Protein AF-A0A6V7J6J2-F1 (afdb_monomer)

pLDDT: mean 89.76, std 9.38, range [43.56, 97.06]

Radius of gyration: 15.54 Å; Cα contacts (8 Å, |Δi|>4): 167; chains: 1; bounding box: 40×32×41 Å

Solvent-accessible surface area (backbone atoms only — not comparable to full-atom values): 7229 Å² total; per-residue (Å²): 129,56,68,69,54,19,49,52,26,46,78,71,67,36,53,72,59,14,46,52,42,28,53,53,40,28,54,78,37,55,82,46,56,70,38,52,50,53,34,28,70,73,69,47,54,42,70,58,54,46,49,45,31,58,76,53,45,95,63,74,87,56,64,65,55,59,42,48,44,49,18,51,36,25,48,64,70,67,36,23,68,61,15,39,60,41,48,53,62,45,50,71,36,83,90,46,39,90,36,52,67,61,32,42,55,43,14,54,27,26,45,78,60,69,38,56,70,60,12,51,56,27,28,55,52,24,26,70,74,43,74,86,42,90,91,72

Secondary structure (DSSP, 8-state):
--HHHHHHHHHTT-HHHHHHHHHHHHHH-TT-HHHHHHHHHTT--HHHHHHHHHTT------HHHHHHHHHHHHHHTT-HHHHHHHHHHHHTSTTTTT-HHHHHHHHHHHHHHT-HHHHHHHHHHHHHH-TT-TT-

Nearest PDB structures (foldseek):
  6q6g-assembly1_Z  TM=9.490E-01  e=2.145E-07  Homo sapiens
  5l9u-assembly1_X  TM=9.204E-01  e=7.342E-07  Homo sapiens
  5l9t-assembly1_Y  TM=9.174E-01  e=6.989E-07  Homo sapiens
  5a31-assembly1_Y  TM=9.077E-01  e=8.939E-07  Homo sapiens
  2ho1-assembly1_A  TM=5.481E-01  e=2.281E-01  Pseudomonas aeruginosa PAO1

Organism: NCBI:txid1563983

Structure (mmCIF, N/CA/C/O backbone):
data_AF-A0A6V7J6J2-F1
#
_entry.id   AF-A0A6V7J6J2-F1
#
loop_
_atom_site.group_PDB
_atom_site.id
_atom_site.type_symbol
_atom_site.label_atom_id
_atom_site.label_alt_id
_atom_site.label_comp_id
_atom_site.label_asym_id
_atom_site.label_entity_id
_atom_site.label_seq_id
_atom_site.pdbx_PDB_ins_code
_atom_site.Cartn_x
_atom_site.Cartn_y
_atom_site.Cartn_z
_atom_site.occupancy
_atom_site.B_iso_or_equiv
_atom_site.auth_seq_id
_atom_site.auth_comp_id
_atom_site.auth_asym_id
_atom_site.auth_atom_id
_atom_site.pdbx_PDB_model_num
ATOM 1 N N . VAL A 1 1 ? -8.543 -7.457 20.682 1.00 57.56 1 VAL A N 1
ATOM 2 C CA . VAL A 1 1 ? -8.079 -6.529 19.625 1.00 57.56 1 VAL A CA 1
ATOM 3 C C . VAL A 1 1 ? -8.631 -7.039 18.307 1.00 57.56 1 VAL A C 1
ATOM 5 O O . VAL A 1 1 ? -8.227 -8.104 17.857 1.00 57.56 1 VAL A O 1
ATOM 8 N N . ASN A 1 2 ? -9.664 -6.386 17.770 1.00 81.12 2 ASN A N 1
ATOM 9 C CA . ASN A 1 2 ? -10.590 -7.037 16.837 1.00 81.12 2 ASN A CA 1
ATOM 10 C C . ASN A 1 2 ? -10.369 -6.569 15.394 1.00 81.12 2 ASN A C 1
ATOM 12 O O . ASN A 1 2 ? -11.189 -5.834 14.851 1.00 81.12 2 ASN A O 1
ATOM 16 N N . MET A 1 3 ? -9.296 -7.043 14.754 1.00 92.94 3 MET A N 1
ATOM 17 C CA . MET A 1 3 ? -9.082 -6.859 13.308 1.00 92.94 3 MET A CA 1
ATOM 18 C C . MET A 1 3 ? -10.338 -7.225 12.496 1.00 92.94 3 MET A C 1
ATOM 20 O O . MET A 1 3 ? -10.764 -6.480 11.620 1.00 92.94 3 MET A O 1
ATOM 24 N N . ALA A 1 4 ? -10.991 -8.339 12.844 1.00 93.69 4 ALA A N 1
ATOM 25 C CA . ALA A 1 4 ? -12.239 -8.762 12.210 1.00 93.69 4 ALA A CA 1
ATOM 26 C C . ALA A 1 4 ? -13.376 -7.734 12.367 1.00 93.69 4 ALA A C 1
ATOM 28 O O . ALA A 1 4 ? -14.138 -7.518 11.433 1.00 93.69 4 ALA A O 1
ATOM 29 N N . LEU A 1 5 ? -13.472 -7.066 13.520 1.00 93.81 5 LEU A N 1
ATOM 30 C CA . LEU A 1 5 ? -14.485 -6.035 13.752 1.00 93.81 5 LEU A CA 1
ATOM 31 C C . LEU A 1 5 ? -14.220 -4.790 12.897 1.00 93.81 5 LEU A C 1
ATOM 33 O O . LEU A 1 5 ? -15.161 -4.225 12.350 1.00 93.81 5 LEU A O 1
ATOM 37 N N . ALA A 1 6 ? -12.952 -4.395 12.744 1.00 94.38 6 ALA A N 1
ATOM 38 C CA . ALA A 1 6 ? -12.581 -3.281 11.875 1.00 94.38 6 ALA A CA 1
ATOM 39 C C . ALA A 1 6 ? -12.985 -3.547 10.415 1.00 94.38 6 ALA A C 1
ATOM 41 O O . ALA A 1 6 ? -13.590 -2.680 9.785 1.00 94.38 6 ALA A O 1
ATOM 42 N N . LYS A 1 7 ? -12.747 -4.771 9.921 1.00 94.88 7 LYS A N 1
ATOM 43 C CA . LYS A 1 7 ? -13.185 -5.212 8.587 1.00 94.88 7 LYS A CA 1
ATOM 44 C C . LYS A 1 7 ? -14.705 -5.196 8.440 1.00 94.88 7 LYS A C 1
ATOM 46 O O . LYS A 1 7 ? -15.207 -4.625 7.484 1.00 94.88 7 LYS A O 1
ATOM 51 N N . ILE A 1 8 ? -15.441 -5.722 9.423 1.00 96.12 8 ILE A N 1
ATOM 52 C CA . ILE A 1 8 ? -16.915 -5.692 9.413 1.00 96.12 8 ILE A CA 1
ATOM 53 C C . ILE A 1 8 ? -17.435 -4.251 9.346 1.00 96.12 8 ILE A C 1
ATOM 55 O O . ILE A 1 8 ? -18.346 -3.966 8.573 1.00 96.12 8 ILE A O 1
ATOM 59 N N . PHE A 1 9 ? -16.862 -3.328 10.123 1.00 96.25 9 PHE A N 1
ATOM 60 C CA . PHE A 1 9 ? -17.254 -1.922 10.051 1.00 96.25 9 PHE A CA 1
ATOM 61 C C . PHE A 1 9 ? -16.934 -1.298 8.695 1.00 96.25 9 PHE A C 1
ATOM 63 O O . PHE A 1 9 ? -17.746 -0.530 8.184 1.00 96.25 9 PHE A O 1
ATOM 70 N N . GLN A 1 10 ? -15.789 -1.629 8.103 1.00 95.25 10 GLN A N 1
ATOM 71 C CA . GLN A 1 10 ? -15.425 -1.149 6.775 1.00 95.25 10 GLN A CA 1
ATOM 72 C C . GLN A 1 10 ? -16.397 -1.669 5.705 1.00 95.25 10 GLN A C 1
ATOM 74 O O . GLN A 1 10 ? -16.910 -0.869 4.925 1.00 95.25 10 GLN A O 1
ATOM 79 N N . ASP A 1 11 ? -16.728 -2.961 5.728 1.00 95.00 11 ASP A N 1
ATOM 80 C CA . ASP A 1 11 ? -17.670 -3.589 4.791 1.00 95.00 11 ASP A CA 1
ATOM 81 C C . ASP A 1 11 ? -19.091 -3.019 4.922 1.00 95.00 11 ASP A C 1
ATOM 83 O O . ASP A 1 11 ? -19.822 -2.904 3.939 1.00 95.00 11 ASP A O 1
ATOM 87 N N . GLN A 1 12 ? -19.483 -2.616 6.133 1.00 96.06 12 GLN A N 1
ATOM 88 C CA . GLN A 1 12 ? -20.766 -1.959 6.403 1.00 96.06 12 GLN A CA 1
ATOM 89 C C . GLN A 1 12 ? -20.767 -0.453 6.080 1.00 96.06 12 GLN A C 1
ATOM 91 O O . GLN A 1 12 ? -21.775 0.216 6.308 1.00 96.06 12 GLN A O 1
ATOM 96 N N . GLY A 1 13 ? -19.658 0.110 5.586 1.00 93.69 13 GLY A N 1
ATOM 97 C CA . GLY A 1 13 ? -19.525 1.548 5.320 1.00 93.69 13 GLY A CA 1
ATOM 98 C C . GLY A 1 13 ? -19.455 2.413 6.586 1.00 93.69 13 GLY A C 1
ATOM 99 O O . GLY A 1 13 ? -19.597 3.634 6.529 1.00 93.69 13 GLY A O 1
ATOM 100 N N . MET A 1 14 ? -19.227 1.808 7.753 1.00 95.62 14 MET A N 1
ATOM 101 C CA . MET A 1 14 ? -19.066 2.497 9.032 1.00 95.62 14 MET A CA 1
ATOM 102 C C . MET A 1 14 ? -17.628 3.008 9.210 1.00 95.62 14 MET A C 1
ATOM 104 O O . MET A 1 14 ? -16.916 2.614 10.137 1.00 95.62 14 MET A O 1
ATOM 108 N N . GLU A 1 15 ? -17.201 3.920 8.335 1.00 95.19 15 GLU A N 1
ATOM 109 C CA . GLU A 1 15 ? -15.806 4.377 8.227 1.00 95.19 15 GLU A CA 1
ATOM 110 C C . GLU A 1 15 ? -15.220 4.874 9.555 1.00 95.19 15 GLU A C 1
ATOM 112 O O . GLU A 1 15 ? -14.114 4.495 9.932 1.00 95.19 15 GLU A O 1
ATOM 117 N N . ARG A 1 16 ? -15.968 5.683 10.319 1.00 96.25 16 ARG A N 1
ATOM 118 C CA . ARG A 1 16 ? -15.487 6.224 11.607 1.00 96.25 16 ARG A CA 1
ATOM 119 C C . ARG A 1 16 ? -15.184 5.120 12.620 1.00 96.25 16 ARG A C 1
ATOM 121 O O . ARG A 1 16 ? -14.172 5.185 13.322 1.00 96.25 16 ARG A O 1
ATOM 128 N N . SER A 1 17 ? -16.053 4.114 12.689 1.00 96.06 17 SER A N 1
ATOM 129 C CA . SER A 1 17 ? -15.883 2.966 13.581 1.00 96.06 17 SER A CA 1
ATOM 130 C C . SER A 1 17 ? -14.709 2.106 13.127 1.00 96.06 17 SER A C 1
ATOM 132 O O . SER A 1 17 ? -13.848 1.790 13.942 1.00 96.06 17 SER A O 1
ATOM 134 N N . ALA A 1 18 ? -14.610 1.828 11.823 1.00 96.56 18 ALA A N 1
ATOM 135 C CA . ALA A 1 18 ? -13.497 1.085 11.239 1.00 96.56 18 ALA A CA 1
ATOM 136 C C . ALA A 1 18 ? -12.146 1.764 11.513 1.00 96.56 18 ALA A C 1
ATOM 138 O O . ALA A 1 18 ? -11.238 1.123 12.038 1.00 96.56 18 ALA A O 1
ATOM 139 N N . ILE A 1 19 ? -12.030 3.077 11.262 1.00 96.62 19 ILE A N 1
ATOM 140 C CA . ILE A 1 19 ? -10.819 3.862 11.554 1.00 96.62 19 ILE A CA 1
ATOM 141 C C . ILE A 1 19 ? -10.448 3.744 13.034 1.00 96.62 19 ILE A C 1
ATOM 143 O O . ILE A 1 19 ? -9.282 3.543 13.368 1.00 96.62 19 ILE A O 1
ATOM 147 N N . THR A 1 20 ? -11.428 3.867 13.930 1.00 96.12 20 THR A N 1
ATOM 148 C CA . THR A 1 20 ? -11.180 3.805 15.377 1.00 96.12 20 THR A CA 1
ATOM 149 C C . THR A 1 20 ? -10.634 2.435 15.771 1.00 96.12 20 THR A C 1
ATOM 151 O O . THR A 1 20 ? -9.599 2.355 16.432 1.00 96.12 20 THR A O 1
ATOM 154 N N . THR A 1 21 ? -11.263 1.361 15.291 1.00 96.00 21 THR A N 1
ATOM 155 C CA . THR A 1 21 ? -10.847 -0.011 15.591 1.00 96.00 21 THR A CA 1
ATOM 156 C C . THR A 1 21 ? -9.491 -0.354 14.967 1.00 96.00 21 THR A C 1
ATOM 158 O O . THR A 1 21 ? -8.652 -0.940 15.646 1.00 96.00 21 THR A O 1
ATOM 161 N N . TYR A 1 22 ? -9.201 0.055 13.727 1.00 96.44 22 TYR A N 1
ATOM 162 C CA . TYR A 1 22 ? -7.877 -0.156 13.125 1.00 96.44 22 TYR A CA 1
ATOM 163 C C . TYR A 1 22 ? -6.765 0.591 13.875 1.00 96.44 22 TYR A C 1
ATOM 165 O O . TYR A 1 22 ? -5.682 0.040 14.076 1.00 96.44 22 TYR A O 1
ATOM 173 N N . LYS A 1 23 ? -7.024 1.819 14.348 1.00 95.00 23 LYS A N 1
ATOM 174 C CA . LYS A 1 23 ? -6.065 2.562 15.183 1.00 95.00 23 LYS A CA 1
ATOM 175 C C . LYS A 1 23 ? -5.758 1.830 16.486 1.00 95.00 23 LYS A C 1
ATOM 177 O O . LYS A 1 23 ? -4.609 1.817 16.908 1.00 95.00 23 LYS A O 1
ATOM 182 N N . GLU A 1 24 ? -6.758 1.227 17.126 1.00 93.81 24 GLU A N 1
ATOM 183 C CA . GLU A 1 24 ? -6.545 0.393 18.317 1.00 93.81 24 GLU A CA 1
ATOM 184 C C . GLU A 1 24 ? -5.691 -0.836 18.006 1.00 93.81 24 GLU A C 1
ATOM 186 O O . GLU A 1 24 ? -4.769 -1.134 18.761 1.00 93.81 24 GLU A O 1
ATOM 191 N N . VAL A 1 25 ? -5.927 -1.499 16.867 1.00 93.94 25 VAL A N 1
ATOM 192 C CA . VAL A 1 25 ? -5.103 -2.635 16.429 1.00 93.94 25 VAL A CA 1
ATOM 193 C C . VAL A 1 25 ? -3.636 -2.232 16.278 1.00 93.94 25 VAL A C 1
ATOM 195 O O . VAL A 1 25 ? -2.774 -2.943 16.786 1.00 93.94 25 VAL A O 1
ATOM 198 N N . LEU A 1 26 ? -3.345 -1.091 15.645 1.00 91.75 26 LEU A N 1
ATOM 199 C CA . LEU A 1 26 ? -1.963 -0.625 15.467 1.00 91.75 26 LEU A CA 1
ATOM 200 C C . LEU A 1 26 ? -1.282 -0.193 16.770 1.00 91.75 26 LEU A C 1
ATOM 202 O O . LEU A 1 26 ? -0.069 -0.333 16.878 1.00 91.75 26 LEU A O 1
ATOM 206 N N . ARG A 1 27 ? -2.029 0.317 17.759 1.00 89.94 27 ARG A N 1
ATOM 207 C CA . ARG A 1 27 ? -1.456 0.657 19.076 1.00 89.94 27 ARG A CA 1
ATOM 208 C C . ARG A 1 27 ? -0.998 -0.582 19.843 1.00 89.94 27 ARG A C 1
ATOM 210 O O . ARG A 1 27 ? -0.006 -0.512 20.555 1.00 89.94 27 ARG A O 1
ATOM 217 N N . GLU A 1 28 ? -1.727 -1.683 19.698 1.00 89.25 28 GLU A N 1
ATOM 218 C CA . GLU A 1 28 ? -1.431 -2.961 20.357 1.00 89.25 28 GLU A CA 1
ATOM 219 C C . GLU A 1 28 ? -0.401 -3.786 19.571 1.00 89.25 28 GLU A C 1
ATOM 221 O O . GLU A 1 28 ? 0.476 -4.424 20.148 1.00 89.25 28 GLU A O 1
ATOM 226 N N . CYS A 1 29 ? -0.490 -3.769 18.239 1.00 88.88 29 CYS A N 1
ATOM 227 C CA . CYS A 1 29 ? 0.405 -4.481 17.335 1.00 88.88 29 CYS A CA 1
ATOM 228 C C . CYS A 1 29 ? 0.826 -3.565 16.170 1.00 88.88 29 CYS A C 1
ATOM 230 O O . CYS A 1 29 ? 0.156 -3.533 15.132 1.00 88.88 29 CYS A O 1
ATOM 232 N N . PRO A 1 30 ? 1.967 -2.861 16.289 1.00 88.00 30 PRO A N 1
ATOM 233 C CA . PRO A 1 30 ? 2.434 -1.907 15.273 1.00 88.00 30 PRO A CA 1
ATOM 234 C C . PRO A 1 30 ? 2.751 -2.564 13.921 1.00 88.00 30 PRO A C 1
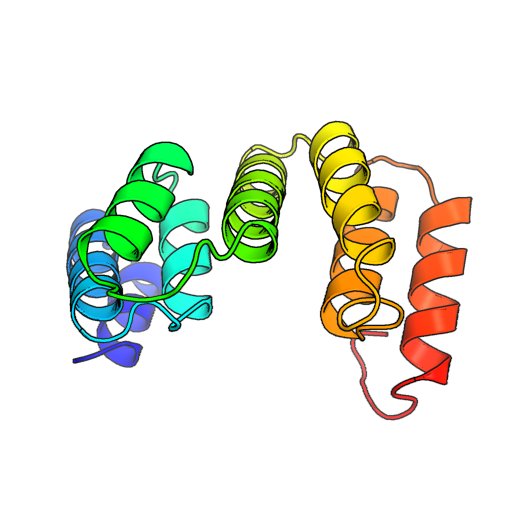ATOM 236 O O . PRO A 1 30 ? 2.749 -1.909 12.884 1.00 88.00 30 PRO A O 1
ATOM 239 N N . MET A 1 31 ? 3.001 -3.878 13.929 1.00 87.75 31 MET A N 1
ATOM 240 C CA . MET A 1 31 ? 3.318 -4.689 12.749 1.00 87.75 31 MET A CA 1
ATOM 241 C C . MET A 1 31 ? 2.081 -5.285 12.062 1.00 87.75 31 MET A C 1
ATOM 243 O O . MET A 1 31 ? 2.219 -6.074 11.127 1.00 87.75 31 MET A O 1
ATOM 247 N N . ALA A 1 32 ? 0.867 -4.929 12.492 1.00 92.50 32 ALA A N 1
ATOM 248 C CA . ALA A 1 32 ? -0.363 -5.323 11.814 1.00 92.50 32 ALA A CA 1
ATOM 249 C C . ALA A 1 32 ? -0.552 -4.515 10.513 1.00 92.50 32 ALA A C 1
ATOM 251 O O . ALA A 1 32 ? -1.409 -3.636 10.438 1.00 92.50 32 ALA A O 1
ATOM 252 N N . LEU A 1 33 ? 0.254 -4.811 9.484 1.00 91.94 33 LEU A N 1
ATOM 253 C CA . LEU A 1 33 ? 0.287 -4.063 8.215 1.00 91.94 33 LEU A CA 1
ATOM 254 C C . LEU A 1 33 ? -1.084 -3.979 7.535 1.00 91.94 33 LEU A C 1
ATOM 256 O O . LEU A 1 33 ? -1.442 -2.928 7.020 1.00 91.94 33 LEU A O 1
ATOM 260 N N . GLU A 1 34 ? -1.894 -5.031 7.637 1.00 94.00 34 GLU A N 1
ATOM 261 C CA . GLU A 1 34 ? -3.266 -5.039 7.121 1.00 94.00 34 GLU A CA 1
ATOM 262 C C . GLU A 1 34 ? -4.143 -3.933 7.746 1.00 94.00 34 GLU A C 1
ATOM 264 O O . GLU A 1 34 ? -4.986 -3.344 7.074 1.00 94.00 34 GLU A O 1
ATOM 269 N N . ALA A 1 35 ? -3.925 -3.584 9.021 1.00 95.25 35 ALA A N 1
ATOM 270 C 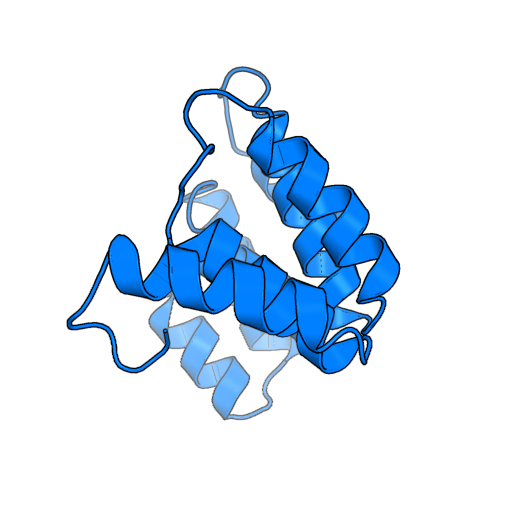CA . ALA A 1 35 ? -4.643 -2.481 9.662 1.00 95.25 35 ALA A CA 1
ATOM 271 C C . ALA A 1 35 ? -4.156 -1.123 9.143 1.00 95.25 35 ALA A C 1
ATOM 273 O O . ALA A 1 35 ? -4.950 -0.191 9.016 1.00 95.25 35 ALA A O 1
ATOM 274 N N . ALA A 1 36 ? -2.864 -1.008 8.821 1.00 95.12 36 ALA A N 1
ATOM 275 C CA . ALA A 1 36 ? -2.314 0.183 8.186 1.00 95.12 36 ALA A CA 1
ATOM 276 C C . ALA A 1 36 ? -2.902 0.380 6.779 1.00 95.12 36 ALA A C 1
ATOM 278 O O . ALA A 1 36 ? -3.337 1.486 6.465 1.00 95.12 36 ALA A O 1
ATOM 279 N N . GLU A 1 37 ? -3.003 -0.678 5.968 1.00 94.75 37 GLU A N 1
ATOM 280 C CA . GLU A 1 37 ? -3.678 -0.623 4.660 1.00 94.75 37 GLU A CA 1
ATOM 281 C C . GLU A 1 37 ? -5.152 -0.255 4.805 1.00 94.75 37 GLU A C 1
ATOM 283 O O . GLU A 1 37 ? -5.628 0.626 4.096 1.00 94.75 37 GLU A O 1
ATOM 288 N N . GLY A 1 38 ? -5.861 -0.855 5.767 1.00 95.56 38 GLY A N 1
ATOM 289 C CA . GLY A 1 38 ? -7.254 -0.514 6.061 1.00 95.56 38 GLY A CA 1
ATOM 290 C C . GLY A 1 38 ? -7.446 0.974 6.372 1.00 95.56 38 GLY A C 1
ATOM 291 O O . GLY A 1 38 ? -8.359 1.608 5.844 1.00 95.56 38 GLY A O 1
ATOM 292 N N . LEU A 1 39 ? -6.552 1.573 7.168 1.00 96.75 39 LEU A N 1
ATOM 293 C CA . LEU A 1 39 ? -6.575 3.013 7.451 1.00 96.75 39 LEU A CA 1
ATOM 294 C C . LEU A 1 39 ? -6.314 3.859 6.201 1.00 96.75 39 LEU A C 1
ATOM 296 O O . LEU A 1 39 ? -7.030 4.834 5.971 1.00 96.75 39 LEU A O 1
ATOM 300 N N . LEU A 1 40 ? -5.314 3.498 5.396 1.00 96.25 40 LEU A N 1
ATOM 301 C CA . LEU A 1 40 ? -4.994 4.218 4.161 1.00 96.25 40 LEU A CA 1
ATOM 302 C C . LEU A 1 40 ? -6.141 4.117 3.140 1.00 96.25 40 LEU A C 1
ATOM 304 O O . LEU A 1 40 ? -6.487 5.116 2.511 1.00 96.25 40 LEU A O 1
ATOM 308 N N . ALA A 1 41 ? -6.785 2.952 3.034 1.00 94.88 41 ALA A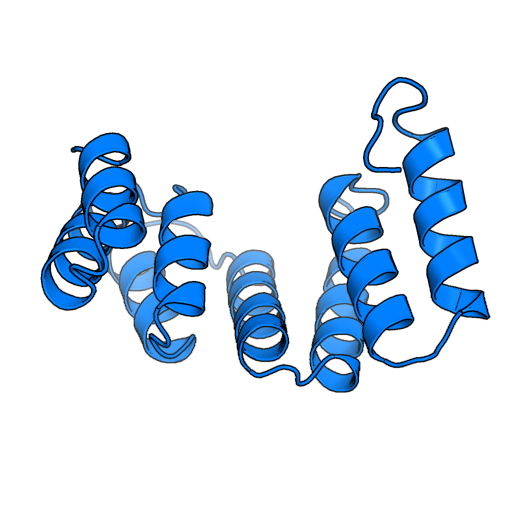 N 1
ATOM 309 C CA . ALA A 1 41 ? -7.963 2.727 2.196 1.00 94.88 41 ALA A CA 1
ATOM 310 C C . ALA A 1 41 ? -9.163 3.588 2.612 1.00 94.88 41 ALA A C 1
ATOM 312 O O . ALA A 1 41 ? -9.928 4.025 1.756 1.00 94.88 41 ALA A O 1
ATOM 313 N N . LEU A 1 42 ? -9.297 3.868 3.911 1.00 95.69 42 LEU A N 1
ATOM 314 C CA . LEU A 1 42 ? -10.302 4.769 4.483 1.00 95.69 42 LEU A CA 1
ATOM 315 C C . LEU A 1 42 ? -9.882 6.254 4.427 1.00 95.69 42 LEU A C 1
ATOM 317 O O . LEU A 1 42 ? -10.534 7.107 5.027 1.00 95.69 42 LEU A O 1
ATOM 321 N N . GLY A 1 43 ? -8.787 6.583 3.732 1.00 93.94 43 GLY A N 1
ATOM 322 C CA . GLY A 1 43 ? -8.333 7.958 3.505 1.00 93.94 43 GLY A CA 1
ATOM 323 C C . GLY A 1 43 ? -7.539 8.580 4.658 1.00 93.94 43 GLY A C 1
ATOM 324 O O . GLY A 1 43 ? -7.278 9.787 4.648 1.00 93.94 43 GLY A O 1
ATOM 325 N N . VAL A 1 44 ? -7.129 7.793 5.657 1.00 96.25 44 VAL A N 1
ATOM 326 C CA . VAL A 1 44 ? -6.239 8.280 6.719 1.00 96.25 44 VAL A CA 1
ATOM 327 C C . VAL A 1 44 ? -4.869 8.587 6.119 1.00 96.25 44 VAL A C 1
ATOM 329 O O . VAL A 1 44 ? -4.315 7.809 5.345 1.00 96.25 44 VAL A O 1
ATOM 332 N N . LYS A 1 45 ? -4.292 9.739 6.470 1.00 94.88 45 LYS A N 1
ATOM 333 C CA . LYS A 1 45 ? -3.016 10.182 5.893 1.00 94.88 45 LYS A CA 1
ATOM 334 C C . LYS A 1 45 ? -1.872 9.272 6.339 1.00 94.88 45 LYS A C 1
ATOM 336 O O . LYS A 1 45 ? -1.742 8.975 7.523 1.00 94.88 45 LYS A O 1
ATOM 341 N N . GLY A 1 46 ? -0.953 8.954 5.425 1.00 92.44 46 GLY A N 1
ATOM 342 C CA . GLY A 1 46 ? 0.224 8.130 5.736 1.00 92.44 46 GLY A CA 1
ATOM 343 C C . GLY A 1 46 ? 1.079 8.658 6.895 1.00 92.44 46 GLY A C 1
ATOM 344 O O . GLY A 1 46 ? 1.595 7.868 7.674 1.00 92.44 46 GLY A O 1
ATOM 345 N N . ILE A 1 47 ? 1.169 9.983 7.078 1.00 91.88 47 ILE A N 1
ATOM 346 C CA . ILE A 1 47 ? 1.874 10.599 8.222 1.00 91.88 47 ILE A CA 1
ATOM 347 C C . ILE A 1 47 ? 1.230 10.193 9.556 1.00 91.88 47 ILE A C 1
ATOM 349 O O . ILE A 1 47 ? 1.931 9.893 10.520 1.00 91.88 47 ILE A O 1
ATOM 353 N N . GLU A 1 48 ? -0.101 10.162 9.609 1.00 93.12 48 GLU A N 1
ATOM 354 C CA . GLU A 1 48 ? -0.845 9.770 10.803 1.00 93.12 48 GLU A CA 1
ATOM 355 C C . GLU A 1 48 ? -0.665 8.276 11.087 1.00 93.12 48 GLU A C 1
ATOM 357 O O . GLU A 1 48 ? -0.330 7.906 12.211 1.00 93.12 48 GLU A O 1
ATOM 362 N N . VAL A 1 49 ? -0.785 7.427 10.061 1.00 92.81 49 VAL A N 1
ATOM 363 C CA . VAL A 1 49 ? -0.528 5.981 10.181 1.00 92.81 49 VAL A CA 1
ATOM 364 C C . VAL A 1 49 ? 0.896 5.719 10.676 1.00 92.81 49 VAL A C 1
ATOM 366 O O . VAL A 1 49 ? 1.093 4.943 11.609 1.00 92.81 49 VAL A O 1
ATOM 369 N N . ASN A 1 50 ? 1.882 6.433 10.129 1.00 90.81 50 ASN A N 1
ATOM 370 C CA . ASN A 1 50 ? 3.268 6.290 10.548 1.00 90.81 50 ASN A CA 1
ATOM 371 C C . ASN A 1 50 ? 3.483 6.696 12.013 1.00 90.81 50 ASN A C 1
ATOM 373 O O . ASN A 1 50 ? 4.167 6.003 12.763 1.00 90.81 50 ASN A O 1
ATOM 377 N N . SER A 1 51 ? 2.847 7.786 12.454 1.00 89.62 51 SER A N 1
ATOM 378 C CA . SER A 1 51 ? 2.934 8.238 13.848 1.00 89.62 51 SER A CA 1
ATOM 379 C C . SER A 1 51 ? 2.387 7.212 14.846 1.00 89.62 51 SER A C 1
ATOM 381 O O . SER A 1 51 ? 2.930 7.083 15.942 1.00 89.62 51 SER A O 1
ATOM 383 N N . LEU A 1 52 ? 1.362 6.440 14.460 1.00 88.81 52 LEU A N 1
ATOM 384 C CA . LEU A 1 52 ? 0.792 5.389 15.305 1.00 88.81 52 LEU A CA 1
ATOM 385 C C . LEU A 1 52 ? 1.765 4.230 15.496 1.00 88.81 52 LEU A C 1
ATOM 387 O O . LEU A 1 52 ? 1.826 3.685 16.591 1.00 88.81 52 LEU A O 1
ATOM 391 N N . ILE A 1 53 ? 2.523 3.879 14.459 1.00 86.12 53 ILE A N 1
ATOM 392 C CA . ILE A 1 53 ? 3.471 2.760 14.466 1.00 86.12 53 ILE A CA 1
ATOM 393 C C . ILE A 1 53 ? 4.764 3.146 15.189 1.00 86.12 53 ILE A C 1
ATOM 395 O O . ILE A 1 53 ? 5.256 2.388 16.023 1.00 86.12 53 ILE A O 1
ATOM 399 N N . VAL A 1 54 ? 5.302 4.340 14.928 1.00 81.88 54 VAL A N 1
ATOM 400 C CA . VAL A 1 54 ? 6.513 4.834 15.608 1.00 81.88 54 VAL A CA 1
ATOM 401 C C . VAL A 1 54 ? 6.232 5.127 17.083 1.00 81.88 54 VAL A C 1
ATOM 403 O O . VAL A 1 54 ? 7.031 4.775 17.941 1.00 81.88 54 VAL A O 1
ATOM 406 N N . GLY A 1 55 ? 5.080 5.725 17.406 1.00 71.81 55 GLY A N 1
ATOM 407 C CA . GLY A 1 55 ? 4.719 6.062 18.787 1.00 71.81 55 GLY A CA 1
ATOM 408 C C . GLY A 1 55 ? 4.401 4.857 19.681 1.00 71.81 55 GLY A C 1
ATOM 409 O O . GLY A 1 55 ? 4.363 5.007 20.899 1.00 71.81 55 GLY A O 1
ATOM 410 N N . SER A 1 56 ? 4.171 3.679 19.098 1.00 67.50 56 SER A N 1
ATOM 411 C CA . SER A 1 56 ? 3.834 2.437 19.811 1.00 67.50 56 SER A CA 1
ATOM 412 C C . SER A 1 56 ? 4.971 1.413 19.836 1.00 67.50 56 SER A C 1
ATOM 414 O O . SER A 1 56 ? 4.845 0.383 20.499 1.00 67.50 56 SER A O 1
ATOM 416 N N . SER A 1 57 ? 6.086 1.665 19.143 1.00 64.50 57 SER A N 1
ATOM 417 C CA . S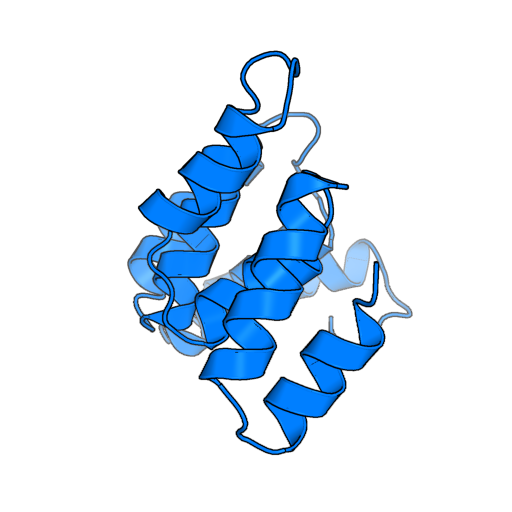ER A 1 57 ? 7.161 0.686 18.996 1.00 64.50 57 SER A CA 1
ATOM 418 C C . SER A 1 57 ? 8.494 1.176 19.568 1.00 64.50 57 SER A C 1
ATOM 420 O O . SER A 1 57 ? 8.971 2.259 19.257 1.00 64.50 57 SER A O 1
ATOM 422 N N . ASN A 1 58 ? 9.151 0.323 20.362 1.00 65.44 58 ASN A N 1
ATOM 423 C CA . ASN A 1 58 ? 10.572 0.465 20.726 1.00 65.44 58 ASN A CA 1
ATOM 424 C C . ASN A 1 58 ? 11.490 -0.122 19.635 1.00 65.44 58 ASN A C 1
ATOM 426 O O . ASN A 1 58 ? 12.602 -0.572 19.916 1.00 65.44 58 ASN A O 1
ATOM 430 N N . LEU A 1 59 ? 10.988 -0.228 18.402 1.00 64.31 59 LEU A N 1
ATOM 431 C CA . LEU A 1 59 ? 11.700 -0.883 17.315 1.00 64.31 59 LEU A CA 1
ATOM 432 C C . LEU A 1 59 ? 12.786 0.064 16.779 1.00 64.31 59 LEU A C 1
ATOM 434 O O . LEU A 1 59 ? 12.542 1.268 16.663 1.00 64.31 59 LEU A O 1
ATOM 438 N N . PRO A 1 60 ? 13.985 -0.450 16.441 1.00 65.38 60 PRO A N 1
ATOM 439 C CA . PRO A 1 60 ? 14.968 0.330 15.691 1.00 65.38 60 PRO A CA 1
ATOM 440 C C . PRO A 1 60 ? 14.321 0.861 14.407 1.00 65.38 60 PRO A C 1
ATOM 442 O O . PRO A 1 60 ? 13.403 0.228 13.886 1.00 65.38 60 PRO A O 1
ATOM 445 N N . SER A 1 61 ? 14.773 2.017 13.911 1.00 64.94 61 SER A N 1
ATOM 446 C CA . SER A 1 61 ? 14.135 2.716 12.789 1.00 64.94 61 SER A CA 1
ATOM 447 C C . SER A 1 61 ? 13.851 1.771 11.615 1.00 64.94 61 SER A C 1
ATOM 449 O O . SER A 1 61 ? 14.751 1.323 10.904 1.00 64.94 61 SER A O 1
ATOM 451 N N . LEU A 1 62 ? 12.573 1.442 11.412 1.00 77.12 62 LEU A N 1
ATOM 452 C CA . LEU A 1 62 ? 12.124 0.619 10.294 1.00 77.12 62 LEU A CA 1
ATOM 453 C C . LEU A 1 62 ? 11.969 1.523 9.068 1.00 77.12 62 LEU A C 1
ATOM 455 O O . LEU A 1 62 ? 10.861 1.828 8.632 1.00 77.12 62 LEU A O 1
ATOM 459 N N . ASP A 1 63 ? 13.091 1.978 8.510 1.00 83.31 63 ASP A N 1
ATOM 460 C CA . ASP A 1 63 ? 13.102 2.902 7.364 1.00 83.31 63 ASP A CA 1
ATOM 461 C C . ASP A 1 63 ? 12.372 2.325 6.143 1.00 83.31 63 ASP A C 1
ATOM 463 O O . ASP A 1 63 ? 11.712 3.046 5.384 1.00 83.31 63 ASP A O 1
ATOM 467 N N . TRP A 1 64 ? 12.415 1.000 5.995 1.00 87.62 64 TRP A N 1
ATOM 468 C CA . TRP A 1 64 ? 11.633 0.291 4.991 1.00 87.62 64 TRP A CA 1
ATOM 469 C C . TRP A 1 64 ? 10.123 0.416 5.245 1.00 87.62 64 TRP A C 1
ATOM 471 O O . TRP A 1 64 ? 9.367 0.592 4.296 1.00 87.62 64 TRP A O 1
ATOM 481 N N . LEU A 1 65 ? 9.671 0.391 6.502 1.00 88.25 65 LEU A N 1
ATOM 482 C CA . LEU A 1 65 ? 8.252 0.476 6.853 1.00 88.25 65 LEU A CA 1
ATOM 483 C C . LEU A 1 65 ? 7.720 1.891 6.620 1.00 88.25 65 LEU A C 1
ATOM 485 O O . LEU A 1 65 ? 6.655 2.054 6.034 1.00 88.25 65 LEU A O 1
ATOM 489 N N . ASN A 1 66 ? 8.506 2.915 6.970 1.00 88.94 66 ASN A N 1
ATOM 490 C CA . ASN A 1 66 ? 8.208 4.310 6.626 1.00 88.94 66 ASN A CA 1
ATOM 491 C C . ASN A 1 66 ? 7.996 4.475 5.110 1.00 88.94 66 ASN A C 1
ATOM 493 O O . ASN A 1 66 ? 7.041 5.110 4.655 1.00 88.94 66 ASN A O 1
ATOM 497 N N . THR A 1 67 ? 8.891 3.876 4.323 1.00 91.88 67 THR A N 1
ATOM 498 C CA . THR A 1 67 ? 8.842 3.911 2.857 1.00 91.88 67 THR A CA 1
ATOM 499 C C . THR A 1 67 ? 7.650 3.117 2.316 1.00 91.88 67 THR A C 1
ATOM 501 O O . THR A 1 67 ? 6.971 3.580 1.401 1.00 91.88 67 THR A O 1
ATOM 504 N N . TRP A 1 68 ? 7.338 1.969 2.917 1.00 93.50 68 TRP A N 1
ATOM 505 C CA . TRP A 1 68 ? 6.191 1.138 2.561 1.00 93.50 68 TRP A CA 1
ATOM 506 C C . TRP A 1 68 ? 4.856 1.853 2.833 1.00 93.50 68 TRP A C 1
ATOM 508 O O . TRP A 1 68 ? 4.025 1.945 1.932 1.00 93.50 68 TRP A O 1
ATOM 518 N N . ILE A 1 69 ? 4.684 2.477 4.006 1.00 93.81 69 ILE A N 1
ATOM 519 C CA . ILE A 1 69 ? 3.488 3.277 4.338 1.00 93.81 69 ILE A CA 1
ATOM 520 C C . ILE A 1 69 ? 3.331 4.432 3.346 1.00 93.81 69 ILE A C 1
ATOM 522 O O . ILE A 1 69 ? 2.230 4.704 2.867 1.00 93.81 69 ILE A O 1
ATOM 526 N N . LYS A 1 70 ? 4.435 5.110 3.008 1.00 94.50 70 LYS A N 1
ATOM 527 C CA . LYS A 1 70 ? 4.431 6.192 2.019 1.00 94.50 70 LYS A CA 1
ATOM 528 C C . LYS A 1 70 ? 3.996 5.696 0.639 1.00 94.50 70 LYS A C 1
ATOM 530 O O . LYS A 1 70 ? 3.173 6.346 -0.001 1.00 94.50 70 LYS A O 1
ATOM 535 N N . ALA A 1 71 ? 4.514 4.554 0.189 1.00 95.50 71 ALA A N 1
ATOM 536 C CA . ALA A 1 71 ? 4.113 3.956 -1.078 1.00 95.50 71 ALA A CA 1
ATOM 537 C C . ALA A 1 71 ? 2.618 3.610 -1.092 1.00 95.50 71 ALA A C 1
ATOM 539 O O . ALA A 1 71 ? 1.916 4.023 -2.011 1.00 95.50 71 ALA A O 1
ATOM 540 N N . HIS A 1 72 ? 2.108 2.936 -0.059 1.00 96.12 72 HIS A N 1
ATOM 541 C CA . HIS A 1 72 ? 0.689 2.580 0.021 1.00 96.12 72 HIS A CA 1
ATOM 542 C C . HIS A 1 72 ? -0.221 3.814 0.132 1.00 96.12 72 HIS A C 1
ATOM 544 O O . HIS A 1 72 ? -1.299 3.833 -0.458 1.00 96.12 72 HIS A O 1
ATOM 550 N N . ALA A 1 73 ? 0.224 4.896 0.779 1.00 95.50 73 ALA A N 1
ATOM 551 C CA . ALA A 1 73 ? -0.500 6.167 0.751 1.00 95.50 73 ALA A CA 1
ATOM 552 C C . ALA A 1 73 ? -0.626 6.726 -0.681 1.00 95.50 73 ALA A C 1
ATOM 554 O O . ALA A 1 73 ? -1.711 7.155 -1.072 1.00 95.50 73 ALA A O 1
ATOM 555 N N . HIS A 1 74 ? 0.442 6.668 -1.487 1.00 96.50 74 HIS A N 1
ATOM 556 C CA . HIS A 1 74 ? 0.377 7.034 -2.908 1.00 96.50 74 HIS A CA 1
ATOM 557 C C . HIS A 1 74 ? -0.588 6.128 -3.692 1.00 96.50 74 HIS A C 1
ATOM 559 O O . HIS A 1 74 ? -1.357 6.632 -4.510 1.00 96.50 74 HIS A O 1
ATOM 565 N N . ILE A 1 75 ? -0.605 4.815 -3.423 1.00 96.62 75 ILE A N 1
ATOM 566 C CA . ILE A 1 75 ? -1.526 3.859 -4.070 1.00 96.62 75 ILE A CA 1
ATOM 567 C C . ILE A 1 75 ? -2.985 4.238 -3.805 1.00 96.62 75 ILE A C 1
ATOM 569 O O . ILE A 1 75 ? -3.770 4.353 -4.747 1.00 96.62 75 ILE A O 1
ATOM 573 N N . HIS A 1 76 ? -3.347 4.485 -2.544 1.00 94.88 76 HIS A N 1
ATOM 574 C CA . HIS A 1 76 ? -4.719 4.847 -2.179 1.00 94.88 76 HIS A CA 1
ATOM 575 C C . HIS A 1 76 ? -5.137 6.229 -2.706 1.00 94.88 76 HIS A C 1
ATOM 577 O O . HIS A 1 76 ? -6.310 6.433 -3.015 1.00 94.88 76 HIS A O 1
ATOM 583 N N . ASN A 1 77 ? -4.179 7.134 -2.930 1.00 93.56 77 ASN A N 1
ATOM 584 C CA . ASN A 1 77 ? -4.401 8.408 -3.621 1.00 93.56 77 ASN A CA 1
ATOM 585 C C . ASN A 1 77 ? -4.394 8.297 -5.159 1.00 93.56 77 ASN A C 1
ATOM 587 O O . ASN A 1 77 ? -4.566 9.308 -5.838 1.00 93.56 77 ASN A O 1
ATOM 591 N N . ARG A 1 78 ? -4.214 7.092 -5.724 1.00 94.81 78 ARG A N 1
ATOM 592 C CA . ARG A 1 78 ? -4.100 6.826 -7.175 1.00 94.81 78 ARG A CA 1
ATOM 593 C C . ARG A 1 78 ? -2.890 7.494 -7.840 1.00 94.81 78 ARG A C 1
ATOM 595 O O . ARG A 1 78 ? -2.854 7.695 -9.052 1.00 94.81 78 ARG A O 1
ATOM 602 N N . GLU A 1 79 ? -1.861 7.804 -7.061 1.00 95.75 79 GLU A N 1
ATOM 603 C CA . GLU A 1 79 ? -0.604 8.403 -7.514 1.00 95.75 79 GLU A CA 1
ATOM 604 C C . GLU A 1 79 ? 0.397 7.306 -7.921 1.00 95.75 79 GLU A C 1
ATOM 606 O O . GLU A 1 79 ? 1.510 7.215 -7.398 1.00 95.75 79 GLU A O 1
ATOM 611 N N . TYR A 1 80 ? 0.002 6.435 -8.855 1.00 96.81 80 TYR A N 1
ATOM 612 C CA . TYR A 1 80 ? 0.711 5.179 -9.141 1.00 96.81 80 TYR A CA 1
ATOM 613 C C . TYR A 1 80 ? 2.174 5.363 -9.583 1.00 96.81 80 TYR A C 1
ATOM 615 O O . TYR A 1 80 ? 3.040 4.588 -9.184 1.00 96.81 80 TYR A O 1
ATOM 623 N N . ASN A 1 81 ? 2.493 6.435 -10.318 1.00 96.06 81 ASN A N 1
ATOM 624 C CA . ASN A 1 81 ? 3.878 6.760 -10.695 1.00 96.06 81 ASN A CA 1
ATOM 625 C C . ASN A 1 81 ? 4.772 7.069 -9.474 1.00 96.06 81 ASN A C 1
ATOM 627 O O . ASN A 1 81 ? 5.933 6.649 -9.412 1.00 96.06 81 ASN A O 1
ATOM 631 N N . LEU A 1 82 ? 4.232 7.781 -8.476 1.00 96.38 82 LEU A N 1
ATOM 632 C CA . LEU A 1 82 ? 4.940 8.070 -7.223 1.00 96.38 82 LEU A CA 1
ATOM 633 C C . LEU A 1 82 ? 5.047 6.816 -6.351 1.00 96.38 82 LEU A C 1
ATOM 635 O O . LEU A 1 82 ? 6.103 6.571 -5.758 1.00 96.38 82 LEU A O 1
ATOM 639 N N . ALA A 1 83 ? 3.988 6.001 -6.320 1.00 96.19 83 ALA A N 1
ATOM 640 C CA . ALA A 1 83 ? 3.980 4.719 -5.626 1.00 96.19 83 ALA A CA 1
ATOM 641 C C . ALA A 1 83 ? 5.097 3.810 -6.146 1.00 96.19 83 ALA A C 1
ATOM 643 O O . ALA A 1 83 ? 5.947 3.393 -5.368 1.00 96.19 83 ALA A O 1
ATOM 644 N N . VAL A 1 84 ? 5.181 3.598 -7.463 1.00 95.69 84 VAL A N 1
ATOM 645 C CA . VAL A 1 84 ? 6.240 2.802 -8.103 1.00 95.69 84 VAL A CA 1
ATOM 646 C C . VAL A 1 84 ? 7.635 3.309 -7.750 1.00 95.69 84 VAL A C 1
ATOM 648 O O . VAL A 1 84 ? 8.513 2.518 -7.405 1.00 95.69 84 VAL A O 1
ATOM 651 N N . THR A 1 85 ? 7.855 4.623 -7.837 1.00 95.12 85 THR A N 1
ATOM 652 C CA . THR A 1 85 ? 9.163 5.224 -7.532 1.00 95.12 85 THR A CA 1
ATOM 653 C C . THR A 1 85 ? 9.565 4.943 -6.084 1.00 95.12 85 THR A C 1
ATOM 655 O O . THR A 1 85 ? 10.720 4.619 -5.809 1.00 95.12 85 THR A O 1
ATOM 658 N N . THR A 1 86 ? 8.596 5.003 -5.170 1.00 94.81 86 THR A N 1
ATOM 659 C CA . THR A 1 86 ? 8.793 4.723 -3.743 1.00 94.81 86 THR A CA 1
ATOM 660 C C . THR A 1 86 ? 8.967 3.224 -3.469 1.00 94.81 86 THR A C 1
ATOM 662 O O . THR A 1 86 ? 9.810 2.845 -2.668 1.00 94.81 86 THR A O 1
ATOM 665 N N . LEU A 1 87 ? 8.238 2.343 -4.156 1.00 93.69 87 LEU A N 1
ATOM 666 C CA . LEU A 1 87 ? 8.392 0.888 -4.019 1.00 93.69 87 LEU A CA 1
ATOM 667 C C . LEU A 1 87 ? 9.737 0.404 -4.574 1.00 93.69 87 LEU A C 1
ATOM 669 O O . LEU A 1 87 ? 10.364 -0.482 -4.004 1.00 93.69 87 LEU A O 1
ATOM 673 N N . ARG A 1 88 ? 10.237 1.017 -5.650 1.00 91.38 88 ARG A N 1
ATOM 674 C CA . ARG A 1 88 ? 11.537 0.662 -6.235 1.00 91.38 88 ARG A CA 1
ATOM 675 C C . ARG A 1 88 ? 12.701 0.925 -5.275 1.00 91.38 88 ARG A C 1
ATOM 677 O O . ARG A 1 88 ? 13.693 0.205 -5.332 1.00 91.38 88 ARG A O 1
ATOM 684 N N . SER A 1 89 ? 12.604 1.916 -4.384 1.00 90.44 89 SER A N 1
ATOM 685 C CA . SER A 1 89 ? 13.643 2.108 -3.363 1.00 90.44 89 SER A CA 1
ATOM 686 C C . SER A 1 89 ? 13.653 0.985 -2.320 1.00 90.44 89 SER A C 1
ATOM 688 O O . SER A 1 89 ? 14.711 0.725 -1.752 1.00 90.44 89 SER A O 1
ATOM 690 N N . LEU A 1 90 ? 12.531 0.276 -2.122 1.00 87.88 90 LEU A N 1
ATOM 691 C CA . LEU A 1 90 ? 12.463 -0.926 -1.284 1.00 87.88 90 LEU A CA 1
ATOM 692 C C . LEU A 1 90 ? 13.096 -2.152 -1.953 1.00 87.88 90 LEU A C 1
ATOM 694 O O . LEU A 1 90 ? 13.709 -2.949 -1.254 1.00 87.88 90 LEU A O 1
ATOM 698 N N . ASP A 1 91 ? 13.024 -2.285 -3.281 1.00 79.06 91 ASP A N 1
ATOM 699 C CA . ASP A 1 91 ? 13.649 -3.410 -4.012 1.00 79.06 91 ASP A CA 1
ATOM 700 C C . ASP A 1 91 ? 15.193 -3.381 -3.926 1.00 79.06 91 ASP A C 1
ATOM 702 O O . ASP A 1 91 ? 15.865 -4.398 -4.087 1.00 79.06 91 ASP A O 1
ATOM 706 N N . ASN A 1 92 ? 15.774 -2.220 -3.594 1.00 78.81 92 ASN A N 1
ATOM 707 C CA . ASN A 1 92 ? 17.208 -2.074 -3.318 1.00 78.81 92 ASN A CA 1
ATOM 708 C C . ASN A 1 92 ? 17.607 -2.508 -1.895 1.00 78.81 92 ASN A C 1
ATOM 710 O O . ASN A 1 92 ? 18.796 -2.572 -1.581 1.00 78.81 92 ASN A O 1
ATOM 714 N N . VAL A 1 93 ? 16.642 -2.786 -1.014 1.00 79.88 93 VAL A N 1
ATOM 715 C CA . VAL A 1 93 ? 16.905 -3.272 0.342 1.00 79.88 93 VAL A CA 1
ATOM 716 C C . VAL A 1 93 ? 17.106 -4.785 0.276 1.00 79.88 93 VAL A C 1
ATOM 718 O O . VAL A 1 93 ? 16.186 -5.522 -0.060 1.00 79.88 93 VAL A O 1
ATOM 721 N N . ASN A 1 94 ? 18.308 -5.263 0.617 1.00 71.44 94 ASN A N 1
ATOM 722 C CA 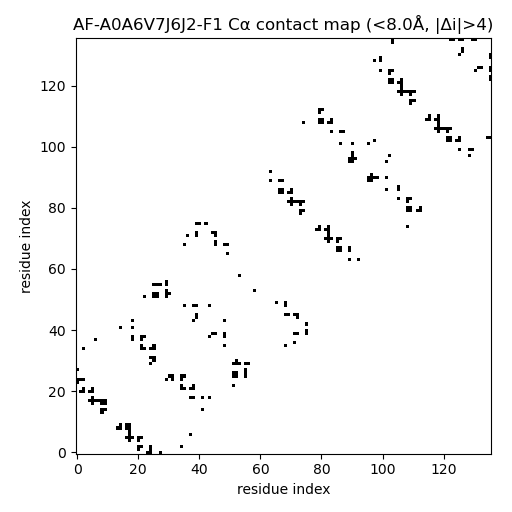. ASN A 1 94 ? 18.734 -6.651 0.371 1.00 71.44 94 ASN A CA 1
ATOM 723 C C . ASN A 1 94 ? 17.763 -7.739 0.866 1.00 71.44 94 ASN A C 1
ATOM 725 O O . ASN A 1 94 ? 17.666 -8.779 0.227 1.00 71.44 94 ASN A O 1
ATOM 729 N N . PHE A 1 95 ? 17.057 -7.523 1.981 1.00 78.81 95 PHE A N 1
ATOM 730 C CA . PHE A 1 95 ? 16.103 -8.499 2.528 1.00 78.81 95 PHE A CA 1
ATOM 731 C C . PHE A 1 95 ? 14.671 -8.363 1.974 1.00 78.81 95 PHE A C 1
ATOM 733 O O . PHE A 1 95 ? 13.832 -9.209 2.265 1.00 78.81 95 PHE A O 1
ATOM 740 N N . LEU A 1 96 ? 14.378 -7.309 1.204 1.00 80.75 96 LEU A N 1
ATOM 741 C CA . LEU A 1 96 ? 13.092 -7.092 0.521 1.00 80.75 96 LEU A CA 1
ATOM 742 C C . LEU A 1 96 ? 13.182 -7.286 -0.993 1.00 80.75 96 LEU A C 1
ATOM 744 O O . LEU A 1 96 ? 12.150 -7.382 -1.658 1.00 80.75 96 LEU A O 1
ATOM 748 N N . ARG A 1 97 ? 14.397 -7.360 -1.538 1.00 80.88 97 ARG A N 1
ATOM 749 C CA . ARG A 1 97 ? 14.627 -7.735 -2.928 1.00 80.88 97 ARG A CA 1
ATOM 750 C C . ARG A 1 97 ? 13.961 -9.079 -3.216 1.00 80.88 97 ARG A C 1
ATOM 752 O O . ARG A 1 97 ? 14.073 -10.005 -2.417 1.00 80.88 97 ARG A O 1
ATOM 759 N N . ASP A 1 98 ? 13.292 -9.180 -4.363 1.00 82.38 98 ASP A N 1
ATOM 760 C CA . ASP A 1 98 ? 12.555 -10.390 -4.763 1.00 82.38 98 ASP A CA 1
ATOM 761 C C . ASP A 1 98 ? 11.402 -10.771 -3.812 1.00 82.38 98 ASP A C 1
ATOM 763 O O . ASP A 1 98 ? 10.898 -11.891 -3.852 1.00 82.38 98 ASP A O 1
ATOM 767 N N . ASN A 1 99 ? 10.929 -9.848 -2.968 1.00 90.31 99 ASN A N 1
ATOM 768 C CA . ASN A 1 99 ? 9.726 -10.096 -2.187 1.00 90.31 99 ASN A CA 1
ATOM 769 C C . ASN A 1 99 ? 8.502 -10.190 -3.114 1.00 90.31 99 ASN A C 1
ATOM 771 O O . ASN A 1 99 ? 8.212 -9.261 -3.870 1.00 90.31 99 ASN A O 1
ATOM 775 N N . PHE A 1 100 ? 7.771 -11.305 -3.020 1.00 91.12 100 PHE A N 1
ATOM 776 C CA . PHE A 1 100 ? 6.593 -11.583 -3.845 1.00 91.12 100 PHE A CA 1
ATOM 777 C C . PHE A 1 100 ? 5.563 -10.445 -3.795 1.00 91.12 100 PHE A C 1
ATOM 779 O O . PHE A 1 100 ? 5.172 -9.921 -4.837 1.00 91.12 100 PHE A O 1
ATOM 786 N N . ASN A 1 101 ? 5.169 -10.020 -2.589 1.00 91.12 101 ASN A N 1
ATOM 787 C CA . ASN A 1 101 ? 4.153 -8.980 -2.412 1.00 91.12 101 ASN A CA 1
ATOM 788 C C . ASN A 1 101 ? 4.640 -7.630 -2.945 1.00 91.12 101 ASN A C 1
ATOM 790 O O . ASN A 1 101 ? 3.884 -6.933 -3.608 1.00 91.12 101 ASN A O 1
ATOM 794 N N . LEU A 1 102 ? 5.914 -7.283 -2.731 1.00 92.94 102 LEU A N 1
ATOM 795 C CA . LEU A 1 102 ? 6.493 -6.056 -3.281 1.00 92.94 102 LEU A CA 1
ATOM 796 C C . LEU A 1 102 ? 6.436 -6.043 -4.817 1.00 92.94 102 LEU A C 1
ATOM 798 O O . LEU A 1 102 ? 6.015 -5.048 -5.406 1.00 92.94 102 LEU A O 1
ATOM 802 N N . LEU A 1 103 ? 6.828 -7.144 -5.465 1.00 93.19 103 LEU A N 1
ATOM 803 C CA . LEU A 1 103 ? 6.800 -7.269 -6.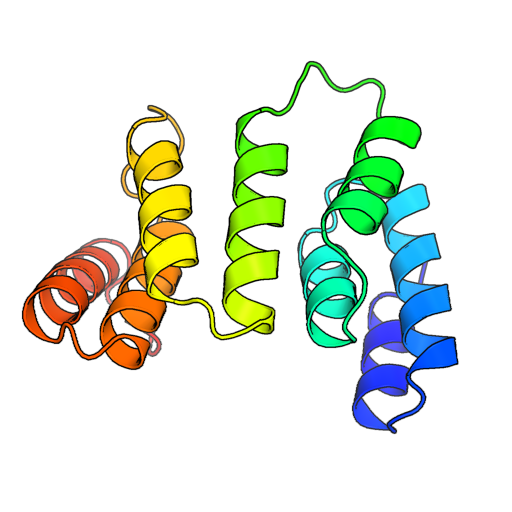924 1.00 93.19 103 LEU A CA 1
ATOM 804 C C . LEU A 1 103 ? 5.376 -7.262 -7.483 1.00 93.19 103 LEU A C 1
ATOM 806 O O . LEU A 1 103 ? 5.138 -6.618 -8.505 1.00 93.19 103 LEU A O 1
ATOM 810 N N . LEU A 1 104 ? 4.438 -7.937 -6.810 1.00 94.31 104 LEU A N 1
ATOM 811 C CA . LEU A 1 104 ? 3.022 -7.927 -7.167 1.00 94.31 104 LEU A CA 1
ATOM 812 C C . LEU A 1 104 ? 2.455 -6.502 -7.102 1.00 94.31 104 LEU A C 1
ATOM 814 O O . LEU A 1 104 ? 1.967 -5.999 -8.112 1.00 94.31 104 LEU A O 1
ATOM 818 N N . THR A 1 105 ? 2.623 -5.811 -5.970 1.00 95.00 105 THR A N 1
ATOM 819 C CA . THR A 1 105 ? 2.151 -4.430 -5.786 1.00 95.00 105 THR A CA 1
ATOM 820 C C . THR A 1 105 ? 2.798 -3.472 -6.789 1.00 95.00 105 THR A C 1
ATOM 822 O O . THR A 1 105 ? 2.122 -2.607 -7.346 1.00 95.00 105 THR A O 1
ATOM 825 N N . MET A 1 106 ? 4.097 -3.621 -7.080 1.00 95.12 106 MET A N 1
ATOM 826 C CA . MET A 1 106 ? 4.758 -2.843 -8.135 1.00 95.12 106 MET A CA 1
ATOM 827 C C . MET A 1 106 ? 4.142 -3.111 -9.511 1.00 95.12 106 MET A C 1
ATOM 829 O O . MET A 1 106 ? 3.887 -2.160 -10.247 1.00 95.12 106 MET A O 1
ATOM 833 N N . GLY A 1 107 ? 3.891 -4.378 -9.851 1.00 95.31 107 GLY A N 1
ATOM 834 C CA . GLY A 1 107 ? 3.259 -4.782 -11.107 1.00 95.31 107 GLY A CA 1
ATOM 835 C C . GLY A 1 107 ? 1.867 -4.177 -11.284 1.00 95.31 107 GLY A C 1
ATOM 836 O O . GLY A 1 107 ? 1.589 -3.584 -12.326 1.00 95.31 107 GLY A O 1
ATOM 837 N N . GLU A 1 108 ? 1.031 -4.242 -10.245 1.00 95.25 108 GLU A N 1
ATOM 838 C CA . GLU A 1 108 ? -0.289 -3.602 -10.221 1.00 95.25 108 GLU A CA 1
ATOM 839 C C . GLU A 1 108 ? -0.182 -2.083 -10.400 1.00 95.25 108 GLU A C 1
ATOM 841 O O . GLU A 1 108 ? -0.897 -1.501 -11.214 1.00 95.25 108 GLU A O 1
ATOM 846 N N . CYS A 1 109 ? 0.749 -1.424 -9.702 1.00 96.81 109 CYS A N 1
ATOM 847 C CA . CYS A 1 109 ? 0.943 0.018 -9.844 1.00 96.81 109 CYS A CA 1
ATOM 848 C C . CYS A 1 109 ? 1.405 0.411 -11.255 1.00 96.81 109 CYS A C 1
ATOM 850 O O . CYS A 1 109 ? 0.908 1.399 -11.791 1.00 96.81 109 CYS A O 1
ATOM 852 N N . TYR A 1 110 ? 2.318 -0.344 -11.877 1.00 97.06 110 TYR A N 1
ATOM 853 C CA . TYR A 1 110 ? 2.709 -0.107 -13.271 1.00 97.06 110 TYR A CA 1
ATOM 854 C C . TYR A 1 110 ? 1.527 -0.258 -14.223 1.00 97.06 110 TYR A C 1
ATOM 856 O O . TYR A 1 110 ? 1.351 0.579 -15.106 1.00 97.06 110 TYR A O 1
ATOM 864 N N . TYR A 1 111 ? 0.705 -1.288 -14.020 1.00 96.69 111 TYR A N 1
ATOM 865 C CA . TYR A 1 111 ? -0.484 -1.519 -14.830 1.00 96.69 111 TYR A CA 1
ATOM 866 C C . TYR A 1 111 ? -1.468 -0.347 -14.721 1.00 96.69 111 TYR A C 1
ATOM 868 O O . TYR A 1 111 ? -1.872 0.220 -15.733 1.00 96.69 111 TYR A O 1
ATOM 876 N N . TYR A 1 112 ? -1.779 0.109 -13.502 1.00 96.19 112 TYR A N 1
ATOM 877 C CA . TYR A 1 112 ? -2.648 1.274 -13.304 1.00 96.19 112 TYR A CA 1
ATOM 878 C C . TYR A 1 112 ? -2.033 2.597 -13.787 1.00 96.19 112 TYR A C 1
ATOM 880 O O . TYR A 1 112 ? -2.768 3.532 -14.103 1.00 96.19 112 TYR A O 1
ATOM 888 N N . ALA A 1 113 ? -0.703 2.689 -13.870 1.00 95.75 113 ALA A N 1
ATOM 889 C CA . ALA A 1 113 ? -0.000 3.819 -14.474 1.00 95.75 113 ALA A CA 1
ATOM 890 C C . ALA A 1 113 ? 0.041 3.769 -16.018 1.00 95.75 113 ALA A C 1
ATOM 892 O O . ALA A 1 113 ? 0.428 4.761 -16.637 1.00 95.75 113 ALA A O 1
ATOM 893 N N . GLY A 1 114 ? -0.354 2.650 -16.640 1.00 94.75 114 GLY A N 1
ATOM 894 C CA . GLY A 1 114 ? -0.322 2.436 -18.092 1.00 94.75 114 GLY A CA 1
ATOM 895 C C . GLY A 1 114 ? 1.028 1.962 -18.648 1.00 94.75 114 GLY A C 1
ATOM 896 O O . GLY A 1 114 ? 1.252 2.026 -19.856 1.00 94.75 114 GLY A O 1
ATOM 897 N N . ASP A 1 115 ? 1.946 1.502 -17.794 1.00 95.94 115 ASP A N 1
ATOM 898 C CA . ASP A 1 115 ? 3.248 0.958 -18.196 1.00 95.94 115 ASP A CA 1
ATOM 899 C C . ASP A 1 115 ? 3.216 -0.576 -18.233 1.00 95.94 115 ASP A C 1
ATOM 901 O O . ASP A 1 115 ? 3.783 -1.278 -17.389 1.00 95.94 115 ASP A O 1
ATOM 905 N N . ASP A 1 116 ? 2.546 -1.106 -19.254 1.00 95.31 116 ASP A N 1
ATOM 906 C CA . ASP A 1 116 ? 2.321 -2.547 -19.415 1.00 95.31 116 ASP A CA 1
ATOM 907 C C . ASP A 1 116 ? 3.623 -3.353 -19.517 1.00 95.31 116 ASP A C 1
ATOM 909 O O . ASP A 1 116 ? 3.681 -4.521 -19.127 1.00 95.31 116 ASP A O 1
ATOM 913 N N . LYS A 1 117 ? 4.697 -2.741 -20.035 1.00 96.44 117 LYS A N 1
ATOM 914 C CA . LYS A 1 117 ? 5.994 -3.410 -20.199 1.00 96.44 117 LYS A CA 1
ATOM 915 C C . LYS A 1 117 ? 6.610 -3.729 -18.844 1.00 96.44 117 LYS A C 1
ATOM 917 O O . LYS A 1 117 ? 7.029 -4.866 -18.617 1.00 96.44 117 LYS A O 1
ATOM 922 N N . ASN A 1 118 ? 6.661 -2.736 -17.958 1.00 95.06 118 ASN A N 1
ATOM 923 C CA . ASN A 1 118 ? 7.196 -2.928 -16.616 1.00 95.06 118 ASN A CA 1
ATOM 924 C C . ASN A 1 118 ? 6.239 -3.741 -15.739 1.00 95.06 118 ASN A C 1
ATOM 926 O O . ASN A 1 118 ? 6.708 -4.600 -14.992 1.00 95.06 118 ASN A O 1
ATOM 930 N N . ALA A 1 119 ? 4.921 -3.571 -15.899 1.00 95.69 119 ALA A N 1
ATOM 931 C CA . ALA A 1 119 ? 3.926 -4.407 -15.229 1.00 95.69 119 ALA A CA 1
ATOM 932 C C . ALA A 1 119 ? 4.144 -5.895 -15.540 1.00 95.69 119 ALA A C 1
ATOM 934 O O . ALA A 1 119 ? 4.316 -6.710 -14.633 1.00 95.69 119 ALA A O 1
ATOM 935 N N . LEU A 1 120 ? 4.242 -6.243 -16.828 1.00 94.69 120 LEU A N 1
ATOM 936 C CA . LEU A 1 120 ? 4.477 -7.614 -17.273 1.00 94.69 120 LEU A CA 1
ATOM 937 C C . LEU A 1 120 ? 5.815 -8.169 -16.766 1.00 94.69 120 LEU A C 1
ATOM 939 O O . LEU A 1 120 ? 5.897 -9.346 -16.416 1.00 94.69 120 LEU A O 1
ATOM 943 N N . ALA A 1 121 ? 6.868 -7.348 -16.732 1.00 94.06 121 ALA A N 1
ATOM 944 C CA . ALA A 1 121 ? 8.168 -7.759 -16.209 1.00 94.06 121 ALA A CA 1
ATOM 945 C C . ALA A 1 121 ? 8.104 -8.098 -14.709 1.00 94.06 121 ALA A C 1
ATOM 947 O O . ALA A 1 121 ? 8.627 -9.137 -14.301 1.00 94.06 121 ALA A O 1
ATOM 948 N N . CYS A 1 122 ? 7.428 -7.266 -13.908 1.00 93.12 122 CYS A N 1
ATOM 949 C CA . CYS A 1 122 ? 7.203 -7.513 -12.483 1.00 93.12 122 CYS A CA 1
ATOM 950 C C . CYS A 1 122 ? 6.377 -8.785 -12.255 1.00 93.12 122 CYS A C 1
ATOM 952 O O . CYS A 1 122 ? 6.843 -9.684 -11.561 1.00 93.12 122 CYS A O 1
ATOM 954 N N . LEU A 1 123 ? 5.218 -8.914 -12.909 1.00 91.69 123 LEU A N 1
ATOM 955 C CA . LEU A 1 123 ? 4.315 -10.059 -12.726 1.00 91.69 123 LEU A CA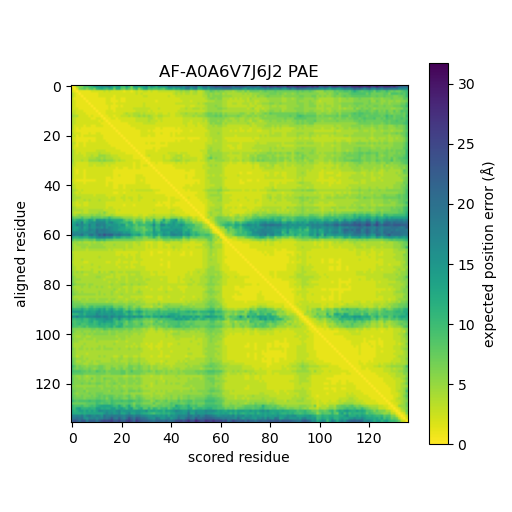 1
ATOM 956 C C . LEU A 1 123 ? 4.948 -11.389 -13.163 1.00 91.69 123 LEU A C 1
ATOM 958 O O . LEU A 1 123 ? 4.824 -12.402 -12.481 1.00 91.69 123 LEU A O 1
ATOM 962 N N . ARG A 1 124 ? 5.738 -11.399 -14.246 1.00 91.75 124 ARG A N 1
ATOM 963 C CA . ARG A 1 124 ? 6.503 -12.598 -14.640 1.00 91.75 124 ARG A CA 1
ATOM 964 C C . ARG A 1 124 ? 7.485 -13.050 -13.563 1.00 91.75 124 ARG A C 1
ATOM 966 O O . ARG A 1 124 ? 7.664 -14.253 -13.386 1.00 91.75 124 ARG A O 1
ATOM 973 N N . ARG A 1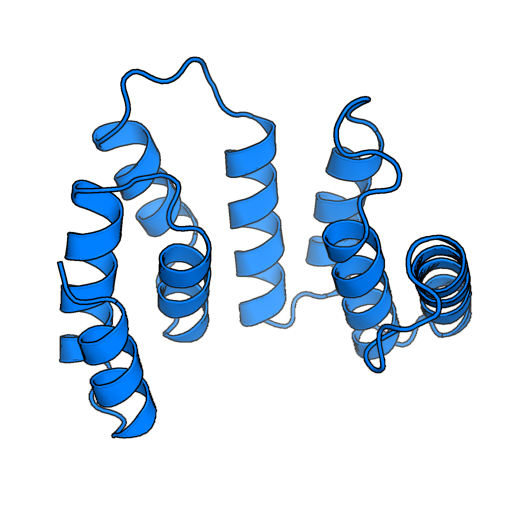 125 ? 8.127 -12.105 -12.874 1.00 90.94 125 ARG A N 1
ATOM 974 C CA . ARG A 1 125 ? 9.051 -12.394 -11.770 1.00 90.94 125 ARG A CA 1
ATOM 975 C C . ARG A 1 125 ? 8.282 -12.908 -10.553 1.00 90.94 125 ARG A C 1
ATOM 977 O O . ARG A 1 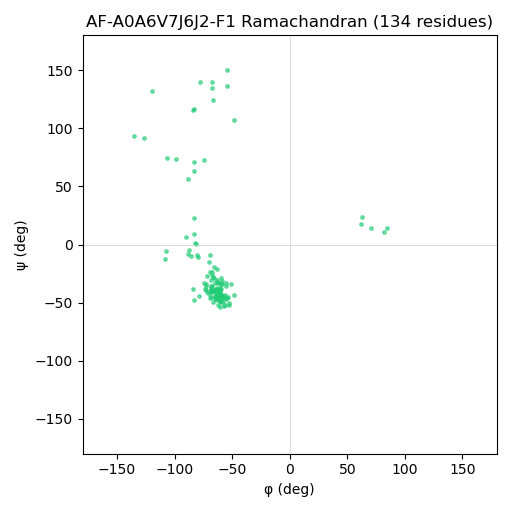125 ? 8.679 -13.921 -9.992 1.00 90.94 125 ARG A O 1
ATOM 984 N N . THR A 1 126 ? 7.145 -12.292 -10.232 1.00 91.75 126 THR A N 1
ATOM 985 C CA . THR A 1 126 ? 6.198 -12.748 -9.202 1.00 91.75 126 THR A CA 1
ATOM 986 C C . THR A 1 126 ? 5.786 -14.209 -9.419 1.00 91.75 126 THR A C 1
ATOM 988 O O . THR A 1 126 ? 5.958 -15.031 -8.522 1.00 91.75 126 THR A O 1
ATOM 991 N N . ARG A 1 127 ? 5.371 -14.574 -10.640 1.00 89.31 127 ARG A N 1
ATOM 992 C CA . ARG A 1 127 ? 5.000 -15.953 -11.001 1.00 89.31 127 ARG A CA 1
ATOM 993 C C . ARG A 1 127 ? 6.165 -16.946 -10.957 1.00 89.31 127 ARG A C 1
ATOM 995 O O . ARG A 1 127 ? 5.954 -18.134 -10.744 1.00 89.31 127 ARG A O 1
ATOM 1002 N N . ALA A 1 128 ? 7.396 -16.490 -11.183 1.00 89.94 128 ALA A N 1
ATOM 1003 C CA . ALA A 1 128 ? 8.576 -17.343 -11.040 1.00 89.94 128 ALA A CA 1
ATOM 1004 C C . ALA A 1 128 ? 8.896 -17.656 -9.566 1.00 89.94 128 ALA A C 1
ATOM 1006 O O . ALA A 1 128 ? 9.486 -18.697 -9.291 1.00 89.94 128 ALA A O 1
ATOM 1007 N N . ILE A 1 129 ? 8.517 -16.765 -8.642 1.00 88.19 129 ILE A N 1
ATOM 1008 C CA . ILE A 1 129 ? 8.725 -16.927 -7.197 1.00 88.19 129 ILE A CA 1
ATOM 1009 C C . ILE A 1 129 ? 7.619 -17.795 -6.585 1.00 88.19 129 ILE A C 1
ATOM 1011 O O . ILE A 1 129 ? 7.931 -18.747 -5.875 1.00 88.19 129 ILE A O 1
ATOM 1015 N N . GLU A 1 130 ? 6.347 -17.514 -6.889 1.00 88.38 130 GLU A N 1
ATOM 1016 C CA . GLU A 1 130 ? 5.205 -18.333 -6.452 1.00 88.38 130 GLU A CA 1
ATOM 1017 C C . GLU A 1 130 ? 4.329 -18.740 -7.651 1.00 88.38 130 GLU A C 1
ATOM 1019 O O . GLU A 1 130 ? 3.403 -18.014 -8.019 1.00 88.38 130 GLU A O 1
ATOM 1024 N N . PRO A 1 131 ? 4.589 -19.908 -8.269 1.00 82.81 131 PRO A N 1
ATOM 1025 C CA . PRO A 1 131 ? 3.854 -20.364 -9.454 1.00 82.81 131 PRO A CA 1
ATOM 1026 C C . PRO A 1 131 ? 2.377 -20.693 -9.203 1.00 82.81 131 PRO A C 1
ATOM 1028 O O . PRO A 1 131 ? 1.567 -20.593 -10.121 1.00 82.81 131 PRO A O 1
ATOM 1031 N N . ASP A 1 132 ? 2.034 -21.090 -7.975 1.00 82.88 132 ASP A N 1
ATOM 1032 C CA . ASP A 1 132 ? 0.687 -21.546 -7.602 1.00 82.88 132 ASP A CA 1
ATOM 1033 C C . ASP A 1 132 ? -0.245 -20.396 -7.179 1.00 82.88 132 ASP A C 1
ATOM 1035 O O . ASP A 1 132 ? -1.430 -20.607 -6.910 1.00 82.88 132 ASP A O 1
ATOM 1039 N N . ASN A 1 133 ? 0.272 -19.166 -7.101 1.00 77.94 133 ASN A N 1
ATOM 1040 C CA . ASN A 1 133 ? -0.502 -18.013 -6.669 1.00 77.94 133 ASN A CA 1
ATOM 1041 C C . ASN A 1 133 ? -1.289 -17.418 -7.846 1.00 77.94 133 ASN A C 1
ATOM 1043 O O . ASN A 1 133 ? -0.717 -16.884 -8.790 1.00 77.94 133 ASN A O 1
ATOM 1047 N N . THR A 1 134 ? -2.622 -17.453 -7.774 1.00 74.56 134 THR A N 1
ATOM 1048 C CA . THR A 1 134 ? -3.502 -16.992 -8.864 1.00 74.56 134 THR A CA 1
ATOM 1049 C C . THR A 1 134 ? -3.491 -15.478 -9.081 1.00 74.56 134 THR A C 1
ATOM 1051 O O . THR A 1 134 ? -4.117 -15.000 -10.025 1.00 74.56 134 THR A O 1
ATOM 1054 N N . LYS A 1 135 ? -2.855 -14.711 -8.185 1.00 65.19 135 LYS A N 1
ATOM 1055 C CA . LYS A 1 135 ? -2.713 -13.255 -8.315 1.00 65.19 135 LYS A CA 1
ATOM 1056 C C . LYS A 1 135 ? -1.497 -12.836 -9.161 1.00 65.19 135 LYS A C 1
ATOM 1058 O O . LYS A 1 135 ? -1.398 -11.653 -9.470 1.00 65.19 135 LYS A O 1
ATOM 1063 N N . GLY A 1 136 ? -0.596 -13.764 -9.516 1.00 43.56 136 GLY A N 1
ATOM 1064 C CA . GLY A 1 136 ? 0.662 -13.506 -10.242 1.00 43.56 136 GLY A CA 1
ATOM 1065 C C . GLY A 1 136 ? 0.715 -14.051 -11.667 1.00 43.56 136 GLY A C 1
ATOM 1066 O O . GLY A 1 136 ? 0.269 -15.195 -11.900 1.00 43.56 136 GLY A O 1
#

Mean predicted aligned error: 5.04 Å

Sequence (136 aa):
VNMALAKIFQDQGMERSAITTYKEVLRECPMALEAAEGLLALGVKGIEVNSLIVGSSNLPSLDWLNTWIKAHAHIHNREYNLAVTTLRSLDNVNFLRDNFNLLLTMGECYYYAGDDKNALACLRRTRAIEPDNTKG

Foldseek 3Di:
DCPVVLVVCVVVVVLVRNLVVLLVVCLVPVPPVVSLLSCLLSVNALVVNVCSSVVNDPDDPPVLVSLVSVLSNCVSVLVLVVSLVSLVVQCPVVVCNLPLVSLLSNLVSCVSVVNNVSSVVSVVSSCVVPVPDPSD

InterPro domains:
  IPR011990 Tetratricopeptide-like helical domain superfamily [G3DSA:1.25.40.10] (1-136)
  IPR011990 Tetratricopeptide-like helical domain superfamily [SSF48452] (3-134)
  IPR019734 Tetratricopeptide repeat [PF13174] (103-132)
  IPR019734 Tetratricopeptide repeat [PS50005] (100-133)